Protein AF-A0A7S9L054-F1 (afdb_monomer_lite)

Structure (mmCIF, N/CA/C/O backbone):
data_AF-A0A7S9L054-F1
#
_entry.id   AF-A0A7S9L054-F1
#
loop_
_atom_site.group_PDB
_atom_site.id
_atom_site.type_symbol
_atom_site.label_atom_id
_atom_site.label_alt_id
_atom_site.label_comp_id
_atom_site.label_asym_id
_atom_site.label_entity_id
_atom_site.label_seq_id
_atom_site.pdbx_PDB_ins_code
_atom_site.Cartn_x
_atom_site.Cartn_y
_atom_site.Cartn_z
_atom_site.occupancy
_atom_site.B_iso_or_equiv
_atom_site.auth_seq_id
_atom_site.auth_comp_id
_atom_site.auth_asym_id
_atom_site.auth_atom_id
_atom_site.pdbx_PDB_model_num
ATOM 1 N N . MET A 1 1 ? -35.016 47.895 40.182 1.00 42.88 1 MET A N 1
ATOM 2 C CA . MET A 1 1 ? -33.608 47.463 40.027 1.00 42.88 1 MET A CA 1
ATOM 3 C C . MET A 1 1 ? -33.488 46.584 38.788 1.00 42.88 1 MET A C 1
ATOM 5 O O . MET A 1 1 ? -34.011 45.480 38.789 1.00 42.88 1 MET A O 1
ATOM 9 N N . ARG A 1 2 ? -32.892 47.095 37.702 1.00 46.66 2 ARG A N 1
ATOM 10 C CA . ARG A 1 2 ? -32.627 46.344 36.462 1.00 46.66 2 ARG A CA 1
ATOM 11 C C . ARG A 1 2 ? -31.124 46.080 36.390 1.00 46.66 2 ARG A C 1
ATOM 13 O O . ARG A 1 2 ? -30.361 47.020 36.207 1.00 46.66 2 ARG A O 1
ATOM 20 N N . PHE A 1 3 ? -30.712 44.827 36.566 1.00 48.41 3 PHE A N 1
ATOM 21 C CA . PHE A 1 3 ? -29.321 44.414 36.383 1.00 48.41 3 PHE A CA 1
ATOM 22 C C . PHE A 1 3 ? -29.051 44.173 34.892 1.00 48.41 3 PHE A C 1
ATOM 24 O O . PHE A 1 3 ? -29.745 43.392 34.237 1.00 48.41 3 PHE A O 1
ATOM 31 N N . SER A 1 4 ? -28.073 44.897 34.353 1.00 50.84 4 SER A N 1
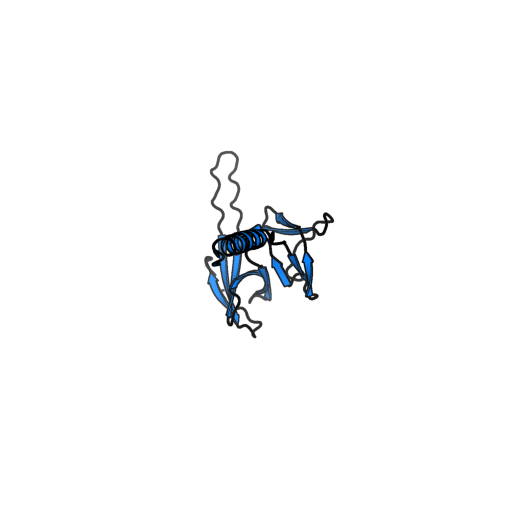ATOM 32 C CA . SER A 1 4 ? -27.616 44.842 32.966 1.00 50.84 4 SER A CA 1
ATOM 33 C C . SER A 1 4 ? -26.858 43.533 32.690 1.00 50.84 4 SER A C 1
ATOM 35 O O . SER A 1 4 ? -25.966 43.143 33.438 1.00 50.84 4 SER A O 1
ATOM 37 N N . LYS A 1 5 ? -27.214 42.842 31.595 1.00 54.59 5 LYS A N 1
ATOM 38 C CA . LYS A 1 5 ? -26.649 41.545 31.166 1.00 54.59 5 LYS A CA 1
ATOM 39 C C . LYS A 1 5 ? -25.680 41.616 29.950 1.00 54.59 5 LYS A C 1
ATOM 41 O O . LYS A 1 5 ? -25.885 40.843 29.020 1.00 54.59 5 LYS A O 1
ATOM 46 N N . PRO A 1 6 ? -24.645 42.482 29.867 1.00 52.31 6 PRO A N 1
ATOM 47 C CA . PRO A 1 6 ? -23.718 42.429 28.726 1.00 52.31 6 PRO A CA 1
ATOM 48 C C . PRO A 1 6 ? -22.477 41.539 28.944 1.00 52.31 6 PRO A C 1
ATOM 50 O O . PRO A 1 6 ? -21.779 41.236 27.984 1.00 52.31 6 PRO A O 1
ATOM 53 N N . ILE A 1 7 ? -22.187 41.083 30.169 1.00 54.41 7 ILE A N 1
ATOM 54 C CA . ILE A 1 7 ? -20.875 40.477 30.492 1.00 54.41 7 ILE A CA 1
ATOM 55 C C . ILE A 1 7 ? -20.817 38.962 30.204 1.00 54.41 7 ILE A C 1
ATOM 57 O O . ILE A 1 7 ? -19.753 38.430 29.894 1.00 54.41 7 ILE A O 1
ATOM 61 N N . LEU A 1 8 ? -21.952 38.252 30.223 1.00 49.88 8 LEU A N 1
ATOM 62 C CA . LEU A 1 8 ? -21.962 36.789 30.063 1.00 49.88 8 LEU A CA 1
ATOM 63 C C . LEU A 1 8 ? -21.722 36.304 28.618 1.00 49.88 8 LEU A C 1
ATOM 65 O O . LEU A 1 8 ? -21.293 35.168 28.431 1.00 49.88 8 LEU A O 1
ATOM 69 N N . LEU A 1 9 ? -21.967 37.138 27.597 1.00 51.94 9 LEU A N 1
ATOM 70 C CA . LEU A 1 9 ? -21.788 36.742 26.190 1.00 51.94 9 LEU A CA 1
ATOM 71 C C . LEU A 1 9 ? -20.314 36.726 25.739 1.00 51.94 9 LEU A C 1
ATOM 73 O O . LEU A 1 9 ? -19.972 35.982 24.825 1.00 51.94 9 LEU A O 1
ATOM 77 N N . GLY A 1 10 ? -19.438 37.514 26.374 1.00 54.47 10 GLY A N 1
ATOM 78 C CA . GLY A 1 10 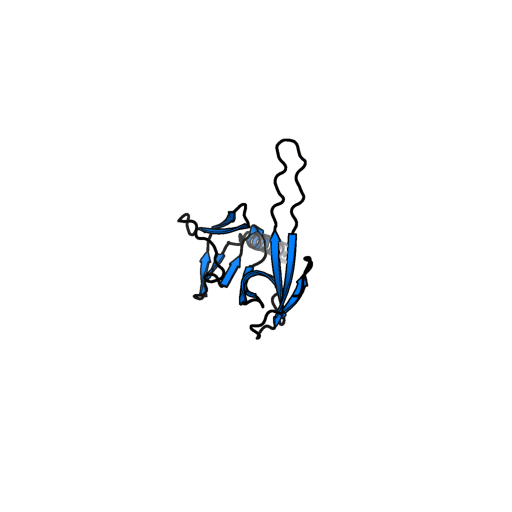? -18.021 37.603 25.991 1.00 54.47 10 GLY A CA 1
ATOM 79 C C . GLY A 1 10 ? -17.168 36.408 26.436 1.00 54.47 10 GLY A C 1
ATOM 80 O O . GLY A 1 10 ? -16.177 36.080 25.793 1.00 54.47 10 GLY A O 1
ATOM 81 N N . LEU A 1 11 ? -17.559 35.720 27.514 1.00 54.81 11 LEU A N 1
ATOM 82 C CA . LEU A 1 11 ? -16.822 34.561 28.038 1.00 54.81 11 LEU A CA 1
ATOM 83 C C . LEU A 1 11 ? -17.048 33.288 27.206 1.00 54.81 11 LEU A C 1
ATOM 85 O O . LEU A 1 11 ? -16.127 32.489 27.042 1.00 54.81 11 LEU A O 1
ATOM 89 N N . ALA A 1 12 ? -18.242 33.118 26.630 1.00 55.88 12 ALA A N 1
ATOM 90 C CA . ALA A 1 12 ? -18.568 31.955 25.804 1.00 55.88 12 ALA A CA 1
ATOM 91 C C . ALA A 1 12 ? -17.804 31.945 24.464 1.00 55.88 12 ALA A C 1
ATOM 93 O O . ALA A 1 12 ? -17.395 30.885 23.991 1.00 55.88 12 ALA A O 1
ATOM 94 N N . SER A 1 13 ? -17.557 33.118 23.870 1.00 57.34 13 SER A N 1
ATOM 95 C CA . SER A 1 13 ? -16.825 33.244 22.604 1.00 57.34 13 SER A CA 1
ATOM 96 C C . SER A 1 13 ? -15.319 33.002 22.757 1.00 57.34 13 SER A C 1
ATOM 98 O O . SER A 1 13 ? -14.715 32.375 21.888 1.00 57.34 13 SER A O 1
ATOM 100 N N . VAL A 1 14 ? -14.710 33.400 23.880 1.00 59.44 14 VAL A N 1
ATOM 101 C CA . VAL A 1 14 ? -13.288 33.122 24.164 1.00 59.44 14 VAL A CA 1
ATOM 102 C C . VAL A 1 14 ? -13.042 31.623 24.387 1.00 59.44 14 VAL A C 1
ATOM 104 O O . VAL A 1 14 ? -12.048 31.086 23.894 1.00 59.44 14 VAL A O 1
ATOM 107 N N . LEU A 1 15 ? -13.970 30.919 25.047 1.00 55.41 15 LEU A N 1
ATOM 108 C CA . LEU A 1 15 ? -13.848 29.478 25.294 1.00 55.41 15 LEU A CA 1
ATOM 109 C C . LEU A 1 15 ? -13.956 28.643 24.000 1.00 55.41 15 LEU A C 1
ATOM 111 O O . LEU A 1 15 ? -13.235 27.658 23.847 1.00 55.41 15 LEU A O 1
ATOM 115 N N . LEU A 1 16 ? -14.789 29.065 23.039 1.00 56.50 16 LEU A N 1
ATOM 116 C CA . LEU A 1 16 ? -14.945 28.395 21.738 1.00 56.50 16 LEU A CA 1
ATOM 117 C C . LEU A 1 16 ? -13.696 28.536 20.841 1.00 56.50 16 LEU A C 1
ATOM 119 O O . LEU A 1 16 ? -13.357 27.629 20.083 1.00 56.50 16 LEU A O 1
ATOM 123 N N . ILE A 1 17 ? -12.974 29.657 20.942 1.00 58.75 17 ILE A N 1
ATOM 124 C CA . ILE A 1 17 ? -11.745 29.895 20.164 1.00 58.75 17 ILE A CA 1
ATOM 125 C C . ILE A 1 17 ? -10.561 29.092 20.736 1.00 58.75 17 ILE A C 1
ATOM 127 O O . ILE A 1 17 ? -9.682 28.662 19.984 1.00 58.75 17 ILE A O 1
ATOM 131 N N . LEU A 1 18 ? -10.535 28.851 22.051 1.00 56.34 18 LEU A N 1
ATOM 132 C CA . LEU A 1 18 ? -9.483 28.071 22.717 1.00 56.34 18 LEU A CA 1
ATOM 133 C C . LEU A 1 18 ? -9.566 26.567 22.413 1.00 56.34 18 LEU A C 1
ATOM 135 O O . LEU A 1 18 ? -8.525 25.933 22.238 1.00 56.34 18 LEU A O 1
ATOM 139 N N . THR A 1 19 ? -10.767 26.000 22.261 1.00 56.62 19 THR A N 1
ATOM 140 C CA . THR A 1 19 ? -10.935 24.576 21.911 1.00 56.62 19 THR A CA 1
ATOM 141 C C . THR A 1 19 ? -10.635 24.284 20.437 1.00 56.62 19 THR A C 1
ATOM 143 O O . THR A 1 19 ? -10.074 23.233 20.123 1.00 56.62 19 THR A O 1
ATOM 146 N N . ALA A 1 20 ? -10.895 25.227 19.525 1.00 56.88 20 ALA A N 1
ATOM 147 C CA . ALA A 1 20 ? -10.605 25.054 18.097 1.00 56.88 20 ALA A CA 1
ATOM 148 C C . ALA A 1 20 ? -9.099 24.907 17.789 1.00 56.88 20 ALA A C 1
ATOM 150 O O . ALA A 1 20 ? -8.719 24.236 16.829 1.00 56.88 20 ALA A O 1
ATOM 151 N N . LYS A 1 21 ? -8.215 25.486 18.617 1.00 53.78 21 LYS A N 1
ATOM 152 C CA . LYS A 1 21 ? -6.757 25.428 18.395 1.00 53.78 21 LYS A CA 1
ATOM 153 C C . LYS A 1 21 ? -6.110 24.102 18.805 1.00 53.78 21 LYS A C 1
ATOM 155 O O . LYS A 1 21 ? -5.040 23.779 18.296 1.00 53.78 21 LYS A O 1
ATOM 160 N N . GLN A 1 22 ? -6.745 23.312 19.672 1.00 53.81 22 GLN A N 1
ATOM 161 C CA . GLN A 1 22 ? -6.201 22.015 20.104 1.00 53.81 22 GLN A CA 1
ATOM 162 C C . GLN A 1 22 ? -6.401 20.893 19.071 1.00 53.81 22 GLN A C 1
ATOM 164 O O . GLN A 1 22 ? -5.700 19.886 19.124 1.00 53.81 22 GLN A O 1
ATOM 169 N N . LEU A 1 23 ? -7.279 21.081 18.080 1.00 52.22 23 LEU A N 1
ATOM 170 C CA . LEU A 1 23 ? -7.535 20.096 17.020 1.00 52.22 23 LEU A CA 1
ATOM 171 C C . LEU A 1 23 ? -6.438 20.042 15.940 1.00 52.22 23 LEU A C 1
ATOM 173 O O . LEU A 1 23 ? -6.356 19.067 15.198 1.00 52.22 23 LEU A O 1
ATOM 177 N N . HIS A 1 24 ? -5.557 21.045 15.853 1.00 50.78 24 HIS A N 1
ATOM 178 C CA . HIS A 1 24 ? -4.630 21.186 14.721 1.00 50.78 24 HIS A CA 1
ATOM 179 C C . HIS A 1 24 ? -3.249 20.528 14.872 1.00 50.78 24 HIS A C 1
ATOM 181 O O . HIS A 1 24 ? -2.441 20.618 13.950 1.00 50.78 24 HIS A O 1
ATOM 187 N N . ALA A 1 25 ? -2.955 19.831 15.973 1.00 52.31 25 ALA A N 1
ATOM 188 C CA . ALA A 1 25 ? -1.596 19.340 16.239 1.00 52.31 25 ALA A CA 1
ATOM 189 C C . ALA A 1 25 ? -1.462 17.818 16.416 1.00 52.31 25 ALA A C 1
ATOM 191 O O . ALA A 1 25 ? -0.426 17.350 16.897 1.00 52.3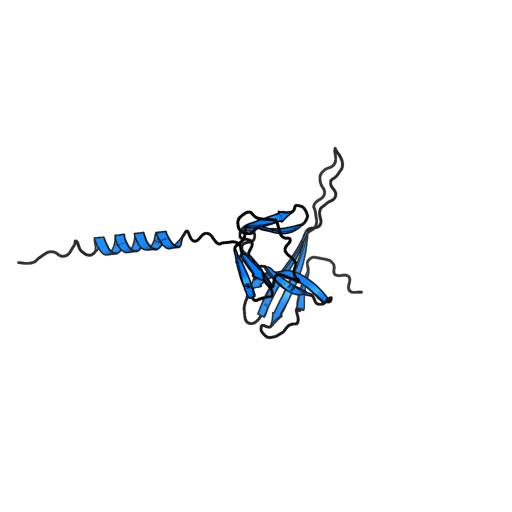1 25 ALA A O 1
ATOM 192 N N . GLN A 1 26 ? -2.449 17.012 16.003 1.00 59.94 26 GLN A N 1
ATOM 193 C CA . GLN A 1 26 ? -2.270 15.559 15.988 1.00 59.94 26 GLN A CA 1
ATOM 194 C C . GLN A 1 26 ? -1.345 15.173 14.824 1.00 59.94 26 GLN A C 1
ATOM 196 O O . GLN A 1 26 ? -1.770 14.903 13.703 1.00 59.94 26 GLN A O 1
ATOM 201 N N . LYS A 1 27 ? -0.034 15.205 15.087 1.00 71.25 27 LYS A N 1
ATOM 202 C CA . LYS A 1 27 ? 1.020 14.793 14.155 1.00 71.25 27 LYS A CA 1
ATOM 203 C C . LYS A 1 27 ? 0.714 13.373 13.678 1.00 71.25 27 LYS A C 1
ATOM 205 O O . LYS A 1 27 ? 0.872 12.432 14.455 1.00 71.25 27 LYS A O 1
ATOM 210 N N . GLN A 1 28 ? 0.276 13.229 12.424 1.00 76.31 28 GLN A N 1
ATOM 211 C CA . GLN A 1 28 ? 0.018 11.920 11.822 1.00 76.31 28 GLN A CA 1
ATOM 212 C C . GLN A 1 28 ? 1.255 11.036 12.021 1.00 76.31 28 GLN A C 1
ATOM 214 O O . GLN A 1 28 ? 2.372 11.413 11.644 1.00 76.31 28 GLN A O 1
ATOM 219 N N . ARG A 1 29 ? 1.063 9.907 12.706 1.00 88.75 29 ARG A N 1
ATOM 220 C CA . ARG A 1 29 ? 2.129 8.950 13.003 1.00 88.75 29 ARG A CA 1
ATOM 221 C C . ARG A 1 29 ? 2.256 7.976 11.841 1.00 88.75 29 ARG A C 1
ATOM 223 O O . ARG A 1 29 ? 1.258 7.582 11.249 1.00 88.75 29 ARG A O 1
ATOM 230 N N . GLU A 1 30 ? 3.490 7.620 11.527 1.00 95.31 30 GLU A N 1
ATOM 231 C CA . GLU A 1 30 ? 3.792 6.552 10.580 1.00 95.31 30 GLU A CA 1
ATOM 232 C C . GLU A 1 30 ? 3.506 5.205 11.258 1.00 95.31 30 GLU A C 1
ATOM 234 O O . GLU A 1 30 ? 3.749 5.036 12.461 1.00 95.31 30 GLU A O 1
ATOM 239 N N . TYR A 1 31 ? 2.934 4.267 10.507 1.00 96.56 31 TYR A N 1
ATOM 240 C CA . TYR A 1 31 ? 2.561 2.956 11.031 1.00 96.56 31 TYR A CA 1
ATOM 241 C C . TYR A 1 31 ? 2.629 1.873 9.958 1.00 96.56 31 TYR A C 1
ATOM 243 O O . TYR A 1 31 ? 2.462 2.154 8.773 1.00 96.56 31 TYR A O 1
ATOM 251 N N . ALA A 1 32 ? 2.808 0.632 10.394 1.00 97.12 32 ALA A N 1
ATOM 252 C CA . ALA A 1 32 ? 2.620 -0.566 9.590 1.00 97.12 32 ALA A CA 1
ATOM 253 C C . ALA A 1 32 ? 1.620 -1.491 10.296 1.00 97.12 32 ALA A C 1
ATOM 255 O O . ALA A 1 32 ? 1.704 -1.688 11.506 1.00 97.12 32 ALA A O 1
ATOM 256 N N . ILE A 1 33 ? 0.675 -2.040 9.545 1.00 97.75 33 ILE A N 1
ATOM 257 C CA . ILE A 1 33 ? -0.260 -3.077 9.974 1.00 97.75 33 ILE A CA 1
ATOM 258 C C . ILE A 1 33 ? 0.271 -4.396 9.426 1.00 97.75 33 ILE A C 1
ATOM 260 O O . ILE A 1 33 ? 0.340 -4.588 8.209 1.00 97.75 33 ILE A O 1
ATOM 264 N N . LEU A 1 34 ? 0.673 -5.296 10.315 1.00 96.69 34 LEU A N 1
ATOM 265 C CA . LEU A 1 34 ? 1.193 -6.611 9.953 1.00 96.69 34 LEU A CA 1
ATOM 266 C C . LEU A 1 34 ? 0.071 -7.522 9.444 1.00 96.69 34 LEU A C 1
ATOM 268 O O . LEU A 1 34 ? -1.110 -7.301 9.719 1.00 96.69 34 LEU A O 1
ATOM 272 N N . ASN A 1 35 ? 0.436 -8.595 8.742 1.00 95.19 35 ASN A N 1
ATOM 273 C CA . ASN A 1 35 ? -0.532 -9.618 8.332 1.00 95.19 35 ASN A CA 1
ATOM 274 C C . ASN A 1 35 ? -1.184 -10.344 9.524 1.00 95.19 35 ASN A C 1
ATOM 276 O O . ASN A 1 35 ? -2.293 -10.852 9.377 1.00 95.19 35 ASN A O 1
ATOM 280 N N . SER A 1 36 ? -0.560 -10.320 10.710 1.00 95.06 36 SER A N 1
ATOM 281 C CA . SER A 1 36 ? -1.168 -10.774 11.973 1.00 95.06 36 SER A CA 1
ATOM 282 C C . SER A 1 36 ? -2.327 -9.889 12.453 1.00 95.06 36 SER A C 1
ATOM 284 O O . SER A 1 36 ? -3.116 -10.321 13.286 1.00 95.06 36 SER A O 1
ATOM 286 N N . GLY A 1 37 ? -2.448 -8.662 11.933 1.00 94.75 37 GLY A N 1
ATOM 287 C CA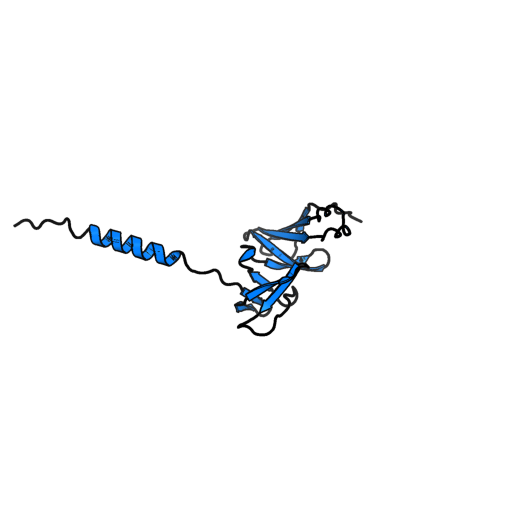 . GLY A 1 37 ? -3.395 -7.643 12.396 1.00 94.75 37 GLY A CA 1
ATOM 288 C C . GLY A 1 37 ? -2.794 -6.634 13.379 1.00 94.75 37 GLY A C 1
ATOM 289 O O . GLY A 1 37 ? -3.430 -5.619 13.665 1.00 94.75 37 GLY A O 1
ATOM 290 N N . ASP A 1 38 ? -1.565 -6.859 13.848 1.00 95.75 38 ASP A N 1
ATOM 291 C CA . ASP A 1 38 ? -0.897 -5.950 14.779 1.00 95.75 38 ASP A CA 1
ATOM 292 C C . ASP A 1 38 ? -0.539 -4.622 14.115 1.00 95.75 38 ASP A C 1
ATOM 294 O O . ASP A 1 38 ? -0.059 -4.577 12.979 1.00 95.75 38 ASP A O 1
ATOM 298 N N . THR A 1 39 ? -0.727 -3.525 14.850 1.00 96.25 39 THR A N 1
ATOM 299 C CA . THR A 1 39 ? -0.316 -2.189 14.408 1.00 96.25 39 THR A CA 1
ATOM 300 C C . THR A 1 39 ? 0.986 -1.788 15.085 1.00 96.25 39 THR A C 1
ATOM 302 O O . THR A 1 39 ? 1.065 -1.689 16.308 1.00 96.25 39 THR A O 1
ATOM 305 N N . VAL A 1 40 ? 1.999 -1.490 14.279 1.00 95.38 40 VAL A N 1
ATOM 306 C CA . VAL A 1 40 ? 3.323 -1.062 14.723 1.00 95.38 40 VAL A CA 1
ATOM 307 C C . VAL A 1 40 ? 3.533 0.401 14.347 1.00 95.38 40 VAL A C 1
ATOM 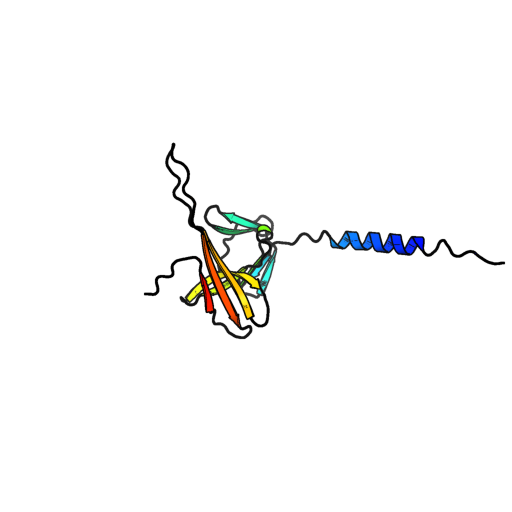309 O O . VAL A 1 40 ? 3.666 0.744 13.171 1.00 95.38 40 VAL A O 1
ATOM 312 N N . PHE A 1 41 ? 3.606 1.278 15.347 1.00 95.88 41 PHE A N 1
ATOM 313 C CA . PHE A 1 41 ? 4.036 2.660 15.138 1.00 95.88 41 PHE A CA 1
ATOM 314 C C . PHE A 1 41 ? 5.550 2.701 14.940 1.00 95.88 41 PHE A C 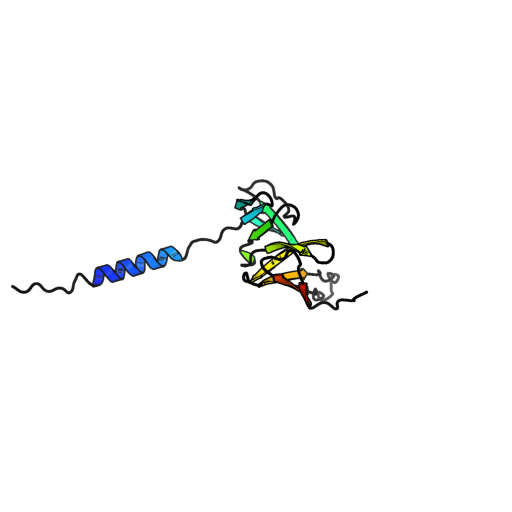1
ATOM 316 O O . PHE A 1 41 ? 6.310 2.163 15.745 1.00 95.88 41 PHE A O 1
ATOM 323 N N . CYS A 1 42 ? 5.996 3.332 13.860 1.00 94.94 42 CYS A N 1
ATOM 324 C CA . CYS A 1 42 ? 7.390 3.265 13.437 1.00 94.94 42 CYS A CA 1
ATOM 325 C C . CYS A 1 42 ? 7.846 4.569 12.778 1.00 94.94 42 CYS A C 1
ATOM 327 O O . CYS A 1 42 ? 7.061 5.491 12.572 1.00 94.94 42 CYS A O 1
ATOM 329 N N . LYS A 1 43 ? 9.142 4.652 12.476 1.00 95.19 43 LYS A N 1
ATOM 330 C CA . LYS A 1 43 ? 9.720 5.668 11.594 1.00 95.19 43 LYS A CA 1
ATOM 331 C C . LYS A 1 43 ? 10.094 5.004 10.277 1.00 95.19 43 LYS A C 1
ATOM 333 O O . LYS A 1 43 ? 10.885 4.066 10.280 1.00 95.19 43 LYS A O 1
ATOM 338 N N . MET A 1 44 ? 9.567 5.505 9.171 1.00 95.00 44 MET A N 1
ATOM 339 C CA . MET A 1 44 ? 9.822 4.988 7.833 1.00 95.00 44 MET A CA 1
ATOM 340 C C . MET A 1 44 ? 10.925 5.761 7.120 1.00 95.00 44 MET A C 1
ATOM 342 O O . MET A 1 44 ? 11.051 6.984 7.227 1.00 95.00 44 MET A O 1
ATOM 346 N N . THR A 1 45 ? 11.710 5.026 6.340 1.00 93.06 45 THR A N 1
ATOM 347 C CA . THR A 1 45 ? 12.780 5.560 5.500 1.00 93.06 45 THR A CA 1
ATOM 348 C C . THR A 1 45 ? 12.677 4.940 4.113 1.00 93.06 45 THR A C 1
ATOM 350 O O . THR A 1 45 ? 12.536 3.725 3.983 1.00 93.06 45 THR A O 1
ATOM 353 N N . ARG A 1 46 ? 12.763 5.772 3.072 1.00 88.50 46 ARG A N 1
ATOM 354 C CA . ARG A 1 46 ? 12.847 5.330 1.676 1.00 88.50 46 ARG A CA 1
ATOM 355 C C . ARG A 1 46 ? 14.302 5.416 1.224 1.00 88.50 46 ARG A C 1
ATOM 357 O O . ARG A 1 46 ? 14.925 6.466 1.365 1.00 88.50 46 ARG A O 1
ATOM 364 N N . SER A 1 47 ? 14.835 4.308 0.727 1.00 83.94 47 SER A N 1
ATOM 365 C CA . SER A 1 47 ? 16.159 4.253 0.106 1.00 83.94 47 SER A CA 1
ATOM 366 C C . SER A 1 47 ? 16.158 4.946 -1.259 1.00 83.94 47 SER A C 1
ATOM 368 O O . SER A 1 47 ? 15.104 5.154 -1.861 1.00 83.94 47 SER A O 1
ATOM 370 N N . ILE A 1 48 ? 17.349 5.252 -1.775 1.00 74.12 48 ILE A N 1
ATOM 371 C CA . ILE A 1 48 ? 17.532 5.851 -3.109 1.00 74.12 48 ILE A CA 1
ATOM 372 C C . ILE A 1 48 ? 16.966 4.933 -4.211 1.00 74.12 48 ILE A C 1
ATOM 374 O O . ILE A 1 48 ? 16.457 5.416 -5.213 1.00 74.12 48 ILE A O 1
ATOM 378 N N . PHE A 1 49 ? 16.964 3.616 -3.986 1.00 72.94 49 PHE A N 1
ATOM 379 C CA . PHE A 1 49 ? 16.414 2.610 -4.903 1.00 72.94 49 PHE A CA 1
ATOM 380 C C . PHE A 1 49 ? 14.926 2.301 -4.662 1.00 72.94 49 PHE A C 1
ATOM 382 O O . PHE A 1 49 ? 14.444 1.237 -5.036 1.00 72.94 49 PHE A O 1
ATOM 389 N N . GLY A 1 50 ? 14.193 3.174 -3.967 1.00 75.62 50 GLY A N 1
ATOM 390 C CA . GLY A 1 50 ? 12.747 3.035 -3.767 1.00 75.62 50 GLY A CA 1
ATOM 391 C C . GLY A 1 50 ? 12.318 2.036 -2.686 1.00 75.62 50 GLY A C 1
ATOM 392 O O . GLY A 1 50 ? 11.176 2.095 -2.242 1.00 75.62 50 GLY A O 1
ATOM 393 N N . ASN A 1 51 ? 13.217 1.183 -2.178 1.00 85.00 51 ASN A N 1
ATOM 394 C CA . ASN A 1 51 ? 12.890 0.280 -1.069 1.00 85.00 51 ASN A CA 1
ATOM 395 C C . ASN A 1 51 ? 12.532 1.070 0.190 1.00 85.00 51 ASN A C 1
ATOM 397 O O . ASN A 1 51 ? 13.261 1.994 0.564 1.00 85.00 51 ASN A O 1
ATOM 401 N N . ILE A 1 52 ? 11.455 0.675 0.864 1.00 91.12 52 ILE A N 1
ATOM 402 C CA . ILE A 1 52 ? 11.015 1.288 2.116 1.00 91.12 52 ILE A CA 1
ATOM 403 C C . ILE A 1 52 ? 11.367 0.361 3.277 1.00 91.12 52 ILE A C 1
ATOM 405 O O . ILE A 1 52 ? 11.228 -0.860 3.199 1.00 91.12 52 ILE A O 1
ATOM 409 N N . SER A 1 53 ? 11.842 0.961 4.359 1.00 94.38 53 SER A N 1
ATOM 410 C CA . SER A 1 53 ? 12.189 0.286 5.609 1.00 94.38 53 SER A CA 1
ATOM 411 C C . SER A 1 53 ? 11.552 1.038 6.769 1.00 94.38 53 SER A C 1
ATOM 413 O O . SER A 1 53 ? 11.269 2.233 6.645 1.00 94.38 53 SER A O 1
ATOM 415 N N . TYR A 1 54 ? 11.351 0.370 7.897 1.00 94.31 54 TYR A N 1
ATOM 416 C CA . TYR A 1 54 ? 10.853 0.984 9.116 1.00 94.31 54 TYR A CA 1
ATOM 417 C C . TYR A 1 54 ? 11.707 0.613 10.326 1.00 94.31 54 TYR A C 1
ATOM 419 O O . TYR A 1 54 ? 12.287 -0.466 10.395 1.00 94.31 54 TYR A O 1
ATOM 427 N N . THR A 1 55 ? 11.749 1.517 11.298 1.00 95.38 55 THR A N 1
ATOM 428 C CA . THR A 1 55 ? 12.419 1.321 12.584 1.00 95.38 55 THR A CA 1
ATOM 429 C C . THR A 1 55 ? 11.425 1.540 13.715 1.00 95.38 55 THR A C 1
ATOM 431 O O . THR A 1 55 ? 10.662 2.512 13.702 1.00 95.38 55 THR A O 1
ATOM 434 N N . VAL A 1 56 ? 11.457 0.667 14.719 1.00 94.00 56 VAL A N 1
ATOM 435 C CA . VAL A 1 56 ? 10.642 0.773 15.936 1.00 94.00 56 VAL A CA 1
ATOM 436 C C . VAL A 1 56 ? 11.531 1.259 17.076 1.00 94.00 56 VAL A C 1
ATOM 438 O O . VAL A 1 56 ? 12.582 0.678 17.315 1.00 94.00 56 VAL A O 1
ATOM 441 N N . ASN A 1 57 ? 11.140 2.340 17.758 1.00 90.50 57 ASN A N 1
ATOM 442 C CA . ASN A 1 57 ? 11.830 2.880 18.943 1.00 90.50 57 ASN A CA 1
ATOM 443 C C . ASN A 1 57 ? 13.357 3.075 18.799 1.00 90.50 57 ASN A C 1
ATOM 445 O O . ASN A 1 57 ? 14.090 2.964 19.774 1.00 90.50 57 ASN A O 1
ATOM 449 N N . GLY A 1 58 ? 13.843 3.375 17.588 1.00 87.31 58 GLY A N 1
ATOM 450 C CA . GLY A 1 58 ? 15.277 3.560 17.325 1.00 87.31 58 GLY A CA 1
ATOM 451 C C . GLY A 1 58 ? 16.098 2.268 17.236 1.00 87.31 58 GLY A C 1
ATOM 452 O O . GLY A 1 58 ? 17.320 2.353 17.232 1.00 87.31 58 GLY A O 1
ATOM 453 N N . GLY A 1 59 ? 15.448 1.103 17.166 1.00 92.75 59 GLY A N 1
ATOM 454 C CA . GLY A 1 59 ? 16.102 -0.186 16.947 1.00 92.75 59 GLY A CA 1
ATOM 455 C C . GLY A 1 59 ? 16.581 -0.402 15.507 1.00 92.75 59 GLY A C 1
ATOM 456 O O . GLY A 1 59 ? 16.862 0.538 14.762 1.00 92.75 59 GLY A O 1
ATOM 457 N N . GLU A 1 60 ? 16.655 -1.666 15.098 1.00 93.31 60 GLU A N 1
ATOM 458 C CA . GLU A 1 60 ? 17.104 -2.029 13.755 1.00 93.31 60 GLU A CA 1
ATOM 459 C C . GLU A 1 60 ? 16.122 -1.584 12.658 1.00 93.31 60 GLU A C 1
ATOM 461 O O . GLU A 1 60 ? 14.913 -1.436 12.868 1.00 93.31 60 GLU A O 1
ATOM 466 N N . SER A 1 61 ? 16.666 -1.342 11.464 1.00 94.06 61 SER A N 1
ATOM 467 C CA . SER A 1 61 ? 15.885 -1.012 10.273 1.00 94.06 61 SER A CA 1
ATOM 468 C C . SER A 1 61 ? 15.407 -2.294 9.599 1.00 94.06 61 SER A C 1
ATOM 470 O O . SER A 1 61 ? 16.213 -3.077 9.100 1.00 94.06 61 SER A O 1
ATOM 472 N N . ILE A 1 62 ? 14.093 -2.487 9.547 1.00 94.19 62 ILE A N 1
ATOM 473 C CA . ILE A 1 62 ? 13.448 -3.660 8.959 1.00 94.19 62 ILE A CA 1
ATOM 474 C C . ILE A 1 62 ? 12.871 -3.266 7.600 1.00 94.19 62 ILE A C 1
ATOM 476 O O . ILE A 1 62 ? 12.125 -2.292 7.485 1.00 94.19 62 ILE A O 1
ATOM 480 N N . ARG A 1 63 ? 13.199 -4.014 6.544 1.00 94.50 63 ARG A N 1
ATOM 481 C CA . ARG A 1 63 ? 12.629 -3.780 5.208 1.00 94.50 63 ARG A CA 1
ATOM 482 C C . ARG A 1 63 ? 11.131 -4.101 5.207 1.00 94.50 63 ARG A C 1
ATOM 484 O O . ARG A 1 63 ? 10.734 -5.175 5.652 1.00 94.50 63 ARG A O 1
ATOM 491 N N . LEU A 1 64 ? 10.308 -3.204 4.657 1.00 93.94 64 LEU A N 1
ATOM 492 C CA . LEU A 1 64 ? 8.900 -3.504 4.392 1.00 93.94 64 LEU A CA 1
ATOM 493 C C . LEU A 1 64 ? 8.812 -4.530 3.267 1.00 93.94 64 LEU A C 1
ATOM 495 O O . LEU A 1 64 ? 9.374 -4.330 2.189 1.00 93.94 64 LEU A O 1
ATOM 499 N N . ARG A 1 65 ? 8.082 -5.613 3.520 1.00 94.69 65 ARG A N 1
ATOM 500 C CA . ARG A 1 65 ? 7.822 -6.654 2.532 1.00 94.69 65 ARG A CA 1
ATOM 501 C C . ARG A 1 65 ? 6.310 -6.888 2.405 1.00 94.69 65 ARG A C 1
ATOM 503 O O . ARG A 1 65 ? 5.646 -6.980 3.444 1.00 94.69 65 ARG A O 1
ATOM 510 N N . PRO A 1 66 ? 5.764 -6.982 1.179 1.00 94.56 66 PRO A N 1
ATOM 511 C CA . PRO A 1 66 ? 4.333 -7.209 0.952 1.00 94.56 66 PRO A CA 1
ATOM 512 C C . PRO A 1 66 ? 3.783 -8.504 1.575 1.00 94.56 66 PRO A C 1
ATOM 514 O O . PRO A 1 66 ? 2.599 -8.589 1.889 1.00 94.56 66 PRO A O 1
ATOM 517 N N . ASP A 1 67 ? 4.630 -9.511 1.786 1.00 96.06 67 ASP A N 1
ATOM 518 C CA . ASP A 1 67 ? 4.286 -10.797 2.410 1.00 96.06 67 ASP A CA 1
ATOM 519 C C . ASP A 1 67 ? 4.140 -10.728 3.943 1.00 96.06 67 ASP A C 1
ATOM 521 O O . ASP A 1 67 ? 3.545 -11.620 4.547 1.00 96.06 67 ASP A O 1
ATOM 525 N N . ALA A 1 68 ? 4.655 -9.675 4.582 1.00 96.31 68 ALA A N 1
ATOM 526 C CA . ALA A 1 68 ? 4.637 -9.500 6.035 1.00 96.31 68 ALA A CA 1
ATOM 527 C C . ALA A 1 68 ? 3.712 -8.363 6.498 1.00 96.31 68 ALA A C 1
ATOM 529 O O . ALA A 1 68 ? 3.211 -8.386 7.625 1.00 96.31 68 ALA A O 1
ATOM 530 N N . VAL A 1 69 ? 3.489 -7.364 5.641 1.00 97.19 69 VAL A N 1
ATOM 531 C CA . VAL A 1 69 ? 2.753 -6.142 5.980 1.00 97.19 69 VAL A CA 1
ATOM 532 C C . VAL A 1 69 ? 1.532 -6.001 5.089 1.00 97.19 69 VAL A C 1
ATOM 534 O O . VAL A 1 69 ? 1.640 -5.968 3.867 1.00 97.19 69 VAL A O 1
ATOM 537 N N . LYS A 1 70 ? 0.371 -5.859 5.722 1.00 97.38 70 LYS A N 1
ATOM 538 C CA . LYS A 1 70 ? -0.927 -5.698 5.068 1.00 97.38 70 LYS A CA 1
ATOM 539 C C . LYS A 1 70 ? -1.133 -4.280 4.554 1.00 97.38 70 LYS A C 1
ATOM 541 O O . LYS A 1 70 ? -1.627 -4.082 3.448 1.00 97.38 70 LYS A O 1
ATOM 546 N N . GLU A 1 71 ? -0.800 -3.296 5.377 1.00 97.75 71 GLU A N 1
ATOM 547 C CA . GLU A 1 71 ? -0.982 -1.877 5.081 1.00 97.75 71 GLU A CA 1
ATOM 548 C C . GLU A 1 71 ? 0.106 -1.076 5.791 1.00 97.75 71 GLU A C 1
ATOM 550 O O . GLU A 1 71 ? 0.520 -1.428 6.891 1.00 97.75 71 GLU A O 1
ATOM 555 N N . TYR A 1 72 ? 0.578 0.006 5.194 1.00 97.31 72 TYR A N 1
ATOM 556 C CA . TYR A 1 72 ? 1.451 0.950 5.870 1.00 97.31 72 TYR A CA 1
ATOM 557 C C . TYR A 1 72 ? 1.089 2.378 5.486 1.00 97.31 72 TYR A C 1
ATOM 559 O O . TYR A 1 72 ? 0.573 2.645 4.403 1.00 97.31 72 TYR A O 1
ATOM 567 N N . PHE A 1 73 ? 1.386 3.319 6.373 1.00 96.56 73 PHE A N 1
ATOM 568 C CA . PHE A 1 73 ? 1.207 4.737 6.112 1.00 96.56 73 PHE A CA 1
ATOM 569 C C . PHE A 1 73 ? 2.521 5.473 6.305 1.00 96.56 73 PHE A C 1
ATOM 571 O O . PHE A 1 73 ? 3.021 5.609 7.428 1.00 96.56 73 PHE A O 1
ATOM 578 N N . PHE A 1 74 ? 3.053 5.987 5.197 1.00 94.25 74 PHE A N 1
ATOM 579 C CA . PHE A 1 74 ? 4.198 6.876 5.222 1.00 94.25 74 PHE A CA 1
ATOM 580 C C . PHE A 1 74 ? 3.719 8.323 5.143 1.00 94.25 74 PHE A C 1
ATOM 582 O O . PHE A 1 74 ? 3.223 8.783 4.116 1.00 94.25 74 PHE A O 1
ATOM 589 N N . ARG A 1 75 ? 3.907 9.082 6.227 1.00 91.44 75 ARG A N 1
ATOM 590 C CA . ARG A 1 75 ? 3.436 10.471 6.341 1.00 91.44 75 ARG A CA 1
ATOM 591 C C . ARG A 1 75 ? 3.856 11.360 5.164 1.00 91.44 75 ARG A C 1
ATOM 593 O O . ARG A 1 75 ? 3.124 12.284 4.824 1.00 91.44 75 ARG A O 1
ATOM 600 N N . LYS A 1 76 ? 5.023 11.112 4.556 1.00 89.00 76 LYS A N 1
ATOM 601 C CA . LYS A 1 76 ? 5.505 11.892 3.404 1.00 89.00 76 LYS A CA 1
ATOM 602 C C . LYS A 1 76 ? 4.608 11.750 2.170 1.00 89.00 76 LYS A C 1
ATOM 604 O O . LYS A 1 76 ? 4.426 12.736 1.467 1.00 89.00 76 LYS A O 1
ATOM 609 N N . ASP A 1 77 ? 4.031 10.572 1.952 1.00 88.44 77 ASP A N 1
ATOM 610 C CA . ASP A 1 77 ? 3.198 10.275 0.781 1.00 88.44 77 ASP A CA 1
ATOM 611 C C . ASP A 1 77 ? 1.720 10.642 0.993 1.00 88.44 77 ASP A C 1
ATOM 613 O O . ASP A 1 77 ? 0.947 10.698 0.039 1.00 88.44 77 ASP A O 1
ATOM 617 N N . LYS A 1 78 ? 1.315 10.895 2.249 1.00 90.44 78 LYS A N 1
ATOM 618 C CA . LYS A 1 78 ? -0.056 11.262 2.664 1.00 90.44 78 LYS A CA 1
ATOM 619 C C . LYS A 1 78 ? -1.152 10.257 2.276 1.00 90.44 78 LYS A C 1
ATOM 621 O O . LYS A 1 78 ? -2.325 10.530 2.508 1.00 90.44 78 LYS A O 1
ATOM 626 N N . THR A 1 79 ? -0.772 9.093 1.760 1.00 93.75 79 THR A N 1
ATOM 627 C CA . THR A 1 79 ? -1.669 8.045 1.270 1.00 93.75 79 THR A CA 1
ATOM 628 C C . THR A 1 79 ? -1.235 6.716 1.887 1.00 93.75 79 THR A C 1
ATOM 630 O O . THR A 1 79 ? -0.030 6.454 1.955 1.00 93.75 79 THR A O 1
ATOM 633 N N . PRO A 1 80 ? -2.164 5.886 2.389 1.00 96.62 80 PRO A N 1
ATOM 634 C CA . PRO A 1 80 ? -1.825 4.546 2.840 1.00 96.62 80 PRO A CA 1
ATOM 635 C C . PRO A 1 80 ? -1.497 3.649 1.644 1.00 96.62 80 PRO A C 1
ATOM 637 O O . PRO A 1 80 ? -2.075 3.779 0.567 1.00 96.62 80 PRO A O 1
ATOM 640 N N . PHE A 1 81 ? -0.591 2.708 1.854 1.00 97.31 81 PHE A N 1
ATOM 641 C CA . PHE A 1 81 ? -0.221 1.692 0.884 1.00 97.31 81 PHE A CA 1
ATOM 642 C C . PHE A 1 81 ? -0.644 0.332 1.405 1.00 97.31 81 PHE A C 1
ATOM 644 O O . PHE A 1 81 ? -0.389 0.009 2.561 1.00 97.31 81 PHE A O 1
ATOM 651 N N . VAL A 1 82 ? -1.263 -0.477 0.558 1.00 97.56 82 VAL A N 1
ATOM 652 C CA . VAL A 1 82 ? -1.749 -1.810 0.916 1.00 97.56 82 VAL A CA 1
ATOM 653 C C . VAL A 1 82 ? -1.018 -2.877 0.122 1.00 97.56 82 VAL A C 1
ATOM 655 O O . VAL A 1 82 ? -0.748 -2.694 -1.061 1.00 97.56 82 VAL A O 1
ATOM 658 N N . SER A 1 83 ? -0.717 -4.001 0.762 1.00 97.25 83 SER A N 1
ATOM 659 C CA . SER A 1 83 ? -0.223 -5.184 0.066 1.00 97.25 83 SER A CA 1
ATOM 660 C C . SER A 1 83 ? -1.375 -5.865 -0.661 1.00 97.25 83 SER A C 1
ATOM 662 O O . SER A 1 83 ? -2.427 -6.149 -0.073 1.00 97.25 83 SER A O 1
ATOM 664 N N . LYS A 1 84 ? -1.199 -6.096 -1.961 1.00 97.06 84 LYS A N 1
ATOM 665 C CA . LYS A 1 84 ? -2.178 -6.769 -2.810 1.00 97.06 84 LYS A CA 1
ATOM 666 C C . LYS A 1 84 ? -1.498 -7.706 -3.791 1.00 97.06 84 LYS A C 1
ATOM 668 O O . LYS A 1 84 ? -0.406 -7.431 -4.278 1.00 97.06 84 LYS A O 1
ATOM 673 N N . LYS A 1 85 ? -2.198 -8.797 -4.107 1.00 96.81 85 LYS A N 1
ATOM 674 C CA . LYS A 1 85 ? -1.790 -9.738 -5.146 1.00 96.81 85 LYS A CA 1
ATOM 675 C C . LYS A 1 85 ? -2.210 -9.200 -6.510 1.00 96.81 85 LYS A C 1
ATOM 677 O O . LYS A 1 85 ? -3.401 -9.037 -6.771 1.00 96.81 85 LYS A O 1
ATOM 682 N N . LEU A 1 86 ? -1.234 -8.905 -7.354 1.00 95.88 86 LEU A N 1
ATOM 683 C CA . LEU A 1 86 ? -1.433 -8.481 -8.729 1.00 95.88 86 LEU A CA 1
ATOM 684 C C . LEU A 1 86 ? -1.984 -9.632 -9.591 1.00 95.88 86 LEU A C 1
ATOM 686 O O . LEU A 1 86 ? -1.858 -10.803 -9.219 1.00 95.88 86 LEU A O 1
ATOM 690 N N . PRO A 1 87 ? -2.569 -9.337 -10.769 1.00 94.19 87 PRO A N 1
ATOM 691 C CA . PRO A 1 87 ? -3.087 -10.367 -11.675 1.00 94.19 87 PRO A CA 1
ATOM 692 C C . PRO A 1 87 ? -2.045 -11.393 -12.143 1.00 94.19 87 PRO A C 1
ATOM 694 O O . PRO A 1 87 ? -2.407 -12.519 -12.465 1.00 94.19 87 PRO A O 1
ATOM 697 N N . ASN A 1 88 ? -0.762 -11.023 -12.165 1.00 92.81 88 ASN A N 1
ATOM 698 C CA . ASN A 1 88 ? 0.346 -11.925 -12.492 1.00 92.81 88 ASN A CA 1
ATOM 699 C C . ASN A 1 88 ? 0.744 -12.855 -11.326 1.00 92.81 88 ASN A C 1
ATOM 701 O O . ASN A 1 88 ? 1.553 -13.756 -11.513 1.00 92.81 88 ASN A O 1
ATOM 705 N N . GLY A 1 89 ? 0.169 -12.654 -10.137 1.00 94.06 89 GLY A N 1
ATOM 706 C CA . GLY A 1 89 ? 0.420 -13.449 -8.942 1.00 94.06 89 GLY A CA 1
ATOM 707 C C . GLY A 1 89 ? 1.385 -12.827 -7.933 1.00 94.06 89 GLY A C 1
ATOM 708 O O . GLY A 1 89 ? 1.439 -13.321 -6.805 1.00 94.06 89 GLY A O 1
ATOM 709 N N . ASP A 1 90 ? 2.077 -11.746 -8.289 1.00 94.88 90 ASP A N 1
ATOM 710 C CA . ASP A 1 90 ? 3.045 -11.090 -7.409 1.00 94.88 90 ASP A CA 1
ATOM 711 C C . ASP A 1 90 ? 2.353 -10.279 -6.310 1.00 94.88 90 ASP A C 1
ATOM 713 O O . ASP A 1 90 ? 1.266 -9.734 -6.508 1.00 94.88 90 ASP A O 1
ATOM 717 N N . LEU A 1 91 ? 2.978 -10.186 -5.135 1.00 95.62 91 LEU A N 1
ATOM 718 C CA . LEU A 1 91 ? 2.524 -9.308 -4.058 1.00 95.62 91 LEU A CA 1
ATOM 719 C C . LEU A 1 91 ? 3.270 -7.981 -4.128 1.00 95.62 91 LEU A C 1
ATOM 721 O O . LEU A 1 91 ? 4.495 -7.957 -4.043 1.00 95.62 91 LEU A O 1
ATOM 725 N N . GLU A 1 92 ? 2.523 -6.886 -4.206 1.00 96.06 92 GLU A N 1
ATOM 726 C CA . GLU A 1 92 ? 3.074 -5.535 -4.296 1.00 96.06 92 GLU A CA 1
ATOM 727 C C . GLU A 1 92 ? 2.341 -4.569 -3.368 1.00 96.06 92 GLU A C 1
ATOM 729 O O . GLU A 1 92 ? 1.170 -4.764 -3.022 1.00 96.06 92 GLU A O 1
ATOM 734 N N . PHE A 1 93 ? 3.034 -3.500 -2.974 1.00 96.31 93 PHE A N 1
ATOM 735 C CA . PHE A 1 93 ? 2.407 -2.393 -2.259 1.00 96.31 93 PHE A CA 1
ATOM 736 C C . PHE A 1 93 ? 1.795 -1.396 -3.240 1.00 96.31 93 PHE A C 1
ATOM 738 O O . PHE A 1 93 ? 2.499 -0.781 -4.037 1.00 96.31 93 PHE A O 1
ATOM 745 N N . LEU A 1 94 ? 0.488 -1.182 -3.123 1.00 96.88 94 LEU A N 1
ATOM 746 C CA . LEU A 1 94 ? -0.265 -0.236 -3.937 1.00 96.88 94 LEU A CA 1
ATOM 747 C C . LEU A 1 94 ? -0.722 0.948 -3.090 1.00 96.88 94 LEU A C 1
ATOM 749 O O . LEU A 1 94 ? -1.264 0.746 -2.003 1.00 96.88 94 LEU A O 1
ATOM 753 N N . ALA A 1 95 ? -0.572 2.170 -3.596 1.00 97.31 95 ALA A N 1
ATOM 754 C CA . ALA A 1 95 ? -1.168 3.349 -2.979 1.00 97.31 95 ALA A CA 1
ATOM 755 C C . ALA A 1 95 ? -2.697 3.241 -3.058 1.00 97.31 95 ALA A C 1
ATOM 757 O O . ALA A 1 95 ? -3.254 3.072 -4.141 1.00 97.31 95 ALA A O 1
ATOM 758 N N . LEU A 1 96 ? -3.384 3.323 -1.921 1.00 97.75 96 LEU A N 1
ATOM 759 C CA . LEU A 1 96 ? -4.843 3.301 -1.844 1.00 97.75 96 LEU A CA 1
ATOM 760 C C . LEU A 1 96 ? -5.375 4.726 -2.027 1.00 97.75 96 LEU A C 1
ATOM 762 O O . LEU A 1 96 ? -5.414 5.508 -1.077 1.00 97.75 96 LEU A O 1
ATOM 766 N N . LEU A 1 97 ? -5.789 5.043 -3.252 1.00 97.19 97 LEU A N 1
ATOM 767 C CA . LEU A 1 97 ? -6.272 6.372 -3.630 1.00 97.19 97 LEU A CA 1
ATOM 768 C C . LEU A 1 97 ? -7.698 6.633 -3.136 1.00 97.19 97 LEU A C 1
ATOM 770 O O . LEU A 1 97 ? -8.012 7.736 -2.696 1.00 97.19 97 LEU A O 1
ATOM 774 N N . GLU A 1 98 ? -8.556 5.614 -3.187 1.00 97.38 98 GLU A N 1
ATOM 775 C CA . GLU A 1 98 ? -9.952 5.718 -2.762 1.00 97.38 98 GLU A CA 1
ATOM 776 C C . GLU A 1 98 ? -10.427 4.405 -2.137 1.00 97.38 98 GLU A C 1
ATOM 778 O O . GLU A 1 98 ? -10.157 3.322 -2.662 1.00 97.38 98 GLU A O 1
ATOM 783 N N . ARG A 1 99 ? -11.153 4.498 -1.014 1.00 96.19 99 ARG A N 1
ATOM 784 C CA . ARG A 1 99 ? -11.761 3.355 -0.319 1.00 96.19 99 ARG A CA 1
ATOM 785 C C . ARG A 1 99 ? -13.282 3.484 -0.359 1.00 96.19 99 ARG A C 1
ATOM 787 O O . ARG A 1 99 ? -13.824 4.480 0.113 1.00 96.19 99 ARG A O 1
ATOM 794 N N . GLY A 1 100 ? -13.978 2.463 -0.854 1.00 96.25 100 GLY A N 1
ATOM 795 C CA . GLY A 1 100 ? -15.428 2.528 -1.032 1.00 96.25 100 GLY A CA 1
ATOM 796 C C . GLY A 1 100 ? -16.066 1.200 -1.430 1.00 96.25 100 GLY A C 1
ATOM 797 O O . GLY A 1 100 ? -15.600 0.126 -1.055 1.00 96.25 100 GLY A O 1
ATOM 798 N N . LYS A 1 101 ? -17.167 1.269 -2.194 1.00 96.69 101 LYS A N 1
ATOM 799 C CA . LYS A 1 101 ? -17.763 0.083 -2.849 1.00 96.69 101 LYS A CA 1
ATOM 800 C C . LYS A 1 101 ? -16.798 -0.523 -3.874 1.00 96.69 101 LYS A C 1
ATOM 802 O O . LYS A 1 101 ? -16.758 -1.739 -4.064 1.00 96.69 101 LYS A O 1
ATOM 807 N N . ILE A 1 102 ? -16.025 0.351 -4.509 1.00 97.19 102 ILE A N 1
ATOM 808 C CA . ILE A 1 102 ? -14.883 0.036 -5.352 1.00 97.19 102 ILE A CA 1
ATOM 809 C C . ILE A 1 102 ? -13.696 0.750 -4.715 1.00 97.19 102 ILE A C 1
ATOM 811 O O . ILE A 1 102 ? -13.799 1.926 -4.375 1.00 97.19 102 ILE A O 1
ATOM 815 N N . ASN A 1 103 ? -12.602 0.030 -4.518 1.00 98.12 103 ASN A N 1
ATOM 816 C CA . ASN A 1 103 ? -11.342 0.613 -4.090 1.00 98.12 103 ASN A CA 1
ATOM 817 C C . ASN A 1 103 ? -10.495 0.919 -5.326 1.00 98.12 103 ASN A C 1
ATOM 819 O O . ASN A 1 103 ? -10.440 0.092 -6.242 1.00 98.12 103 ASN A O 1
ATOM 823 N N . LEU A 1 104 ? -9.832 2.073 -5.326 1.00 98.19 104 LEU A N 1
ATOM 824 C CA . LEU A 1 104 ? -8.908 2.497 -6.376 1.00 98.19 104 LEU A CA 1
ATOM 825 C C . LEU A 1 104 ? -7.475 2.462 -5.851 1.00 98.19 104 LEU A C 1
ATOM 827 O O . LEU A 1 104 ? -7.180 2.993 -4.778 1.00 98.19 104 LEU A O 1
ATOM 831 N N . TYR A 1 105 ? -6.593 1.867 -6.645 1.00 98.25 105 TYR A N 1
ATOM 832 C CA . TYR A 1 105 ? -5.192 1.671 -6.316 1.00 98.25 105 TYR A CA 1
ATOM 833 C C . TYR A 1 105 ? -4.273 2.199 -7.412 1.00 98.25 105 TYR A C 1
ATOM 835 O O . TYR A 1 105 ? -4.613 2.130 -8.594 1.00 98.25 105 TYR A O 1
ATOM 843 N N . GLU A 1 106 ? -3.082 2.643 -7.020 1.00 97.12 106 GLU A N 1
ATOM 844 C CA . GLU A 1 106 ? -1.992 3.004 -7.927 1.00 97.12 106 GLU A CA 1
ATOM 845 C C . GLU A 1 106 ? -0.711 2.235 -7.575 1.00 97.12 106 GLU A C 1
ATOM 847 O O . GLU A 1 106 ? -0.319 2.141 -6.412 1.00 97.12 106 GLU A O 1
ATOM 852 N N . LEU A 1 107 ? -0.047 1.710 -8.601 1.00 94.94 107 LEU A N 1
ATOM 853 C CA . LEU A 1 107 ? 1.317 1.192 -8.553 1.00 94.94 107 LEU A CA 1
ATOM 854 C C . LEU A 1 107 ? 2.201 2.087 -9.411 1.00 94.94 107 LEU A C 1
ATOM 856 O O . LEU A 1 107 ? 1.942 2.234 -10.606 1.00 94.94 107 LEU A O 1
ATOM 860 N N . SER A 1 108 ? 3.249 2.645 -8.817 1.00 90.12 108 SER A N 1
ATOM 861 C CA . SER A 1 108 ? 4.167 3.553 -9.498 1.00 90.12 108 SER A CA 1
ATOM 862 C C . SER A 1 108 ? 5.591 3.006 -9.433 1.00 90.12 108 SER A C 1
ATOM 864 O O . SER A 1 108 ? 6.151 2.841 -8.351 1.00 90.12 108 SER A O 1
ATOM 866 N N . TYR A 1 109 ? 6.185 2.753 -10.598 1.00 85.38 109 TYR A N 1
ATOM 867 C CA . TYR A 1 109 ? 7.587 2.375 -10.750 1.00 85.38 109 TYR A CA 1
ATOM 868 C C . TYR A 1 109 ? 8.389 3.567 -11.261 1.00 85.38 109 TYR A C 1
ATOM 870 O O . TYR A 1 109 ? 8.078 4.135 -12.310 1.00 85.38 109 TYR A O 1
ATOM 878 N N . GLN A 1 110 ? 9.450 3.917 -10.539 1.00 75.94 110 GLN A N 1
ATOM 879 C CA . GLN A 1 110 ? 10.443 4.882 -11.000 1.00 75.94 110 GLN A CA 1
ATOM 880 C C . GLN A 1 110 ? 11.630 4.125 -11.585 1.00 75.94 110 GLN A C 1
ATOM 882 O O . GLN A 1 110 ? 12.265 3.329 -10.893 1.00 75.94 110 GLN A O 1
ATOM 887 N N . THR A 1 111 ? 11.947 4.378 -12.851 1.00 67.75 111 THR A N 1
ATOM 888 C CA . THR A 1 111 ? 13.176 3.872 -13.463 1.00 67.75 111 THR A CA 1
ATOM 889 C C . THR A 1 111 ? 14.243 4.949 -13.324 1.00 67.75 111 THR A C 1
ATOM 891 O O . THR A 1 111 ? 14.077 6.064 -13.824 1.00 67.75 111 THR A O 1
ATOM 894 N N . ALA A 1 112 ? 15.337 4.636 -12.627 1.00 59.66 112 ALA A N 1
ATOM 895 C CA . ALA A 1 112 ? 16.483 5.533 -12.562 1.00 59.66 112 ALA A CA 1
ATOM 896 C C . ALA A 1 112 ? 17.032 5.751 -13.982 1.00 59.66 112 ALA A C 1
ATOM 898 O O . ALA A 1 112 ? 17.336 4.788 -14.685 1.00 59.66 112 ALA A O 1
ATOM 899 N N . GLY A 1 113 ? 17.133 7.009 -14.414 1.00 57.16 113 GLY A N 1
ATOM 900 C CA . GLY A 1 113 ? 17.860 7.344 -15.637 1.00 57.16 113 GLY A CA 1
ATOM 901 C C . GLY A 1 113 ? 19.347 7.029 -15.458 1.00 57.16 113 GLY A C 1
ATOM 902 O O . GLY A 1 113 ? 19.887 7.207 -14.364 1.00 57.16 113 GLY A O 1
ATOM 903 N N . SER A 1 114 ? 20.018 6.554 -16.510 1.00 49.00 114 SER A N 1
ATOM 904 C CA . SER A 1 114 ? 21.474 6.380 -16.477 1.00 49.00 114 SER A CA 1
ATOM 905 C C . SER A 1 114 ? 22.147 7.720 -16.190 1.00 49.00 114 SER A C 1
ATOM 907 O O . SER A 1 114 ? 21.912 8.706 -16.894 1.00 49.00 114 SER A O 1
ATOM 909 N N . ALA A 1 115 ? 22.997 7.747 -15.162 1.00 48.62 115 ALA A N 1
ATOM 910 C CA . ALA A 1 115 ? 23.876 8.875 -14.903 1.00 48.62 115 ALA A CA 1
ATOM 911 C C . ALA A 1 115 ? 24.825 9.019 -16.100 1.00 48.62 115 ALA A C 1
ATOM 913 O O . ALA A 1 115 ? 25.688 8.171 -16.328 1.00 48.62 115 ALA A O 1
ATOM 914 N N . GLY A 1 116 ? 24.620 10.068 -16.900 1.00 43.75 116 GLY A N 1
ATOM 915 C CA . GLY A 1 116 ? 25.577 10.466 -17.923 1.00 43.75 116 GLY A CA 1
ATOM 916 C C . GLY A 1 116 ? 26.931 10.713 -17.263 1.00 43.75 116 GLY A C 1
ATOM 917 O O . GLY A 1 116 ? 26.994 11.281 -16.172 1.00 43.75 116 GLY A O 1
ATOM 918 N N . GLY A 1 117 ? 28.002 10.230 -17.894 1.00 44.00 117 GLY A N 1
ATOM 919 C CA . GLY A 1 117 ? 29.371 10.405 -17.414 1.00 44.00 117 GLY A CA 1
ATOM 920 C C . GLY A 1 117 ? 29.757 11.878 -17.197 1.00 44.00 117 GLY A C 1
ATOM 921 O O . GLY A 1 117 ? 28.991 12.784 -17.538 1.00 44.00 117 GLY A O 1
ATOM 922 N N . PRO A 1 118 ? 30.951 12.136 -16.634 1.00 41.66 118 PRO A N 1
ATOM 923 C CA . PRO A 1 118 ? 31.405 13.480 -16.282 1.00 41.66 118 PRO A CA 1
ATOM 924 C C . PRO A 1 118 ? 31.459 14.376 -17.532 1.00 41.66 118 PRO A C 1
ATOM 926 O O . PRO A 1 118 ? 32.402 14.312 -18.313 1.00 41.66 118 PRO A O 1
ATOM 929 N N . GLY A 1 119 ? 30.403 15.171 -17.739 1.00 52.19 119 GLY A N 1
ATOM 930 C CA . GLY A 1 119 ? 30.233 16.079 -18.880 1.00 52.19 119 GLY A CA 1
ATOM 931 C C . GLY A 1 119 ? 28.889 15.995 -19.622 1.00 52.19 119 GLY A C 1
ATOM 932 O O . GLY A 1 119 ? 28.621 16.863 -20.447 1.00 52.19 119 GLY A O 1
ATOM 933 N N . GLY A 1 120 ? 28.029 15.003 -19.354 1.00 39.09 120 GLY A N 1
ATOM 934 C CA . GLY A 1 120 ? 26.769 14.803 -20.090 1.00 39.09 120 GLY A CA 1
ATOM 935 C C . GLY A 1 120 ? 25.517 15.115 -19.267 1.00 39.09 120 GLY A C 1
ATOM 936 O O . GLY A 1 120 ? 25.344 14.568 -18.181 1.00 39.09 120 GLY A O 1
ATOM 937 N N . GLY A 1 121 ? 24.630 15.967 -19.794 1.00 46.91 121 GLY A N 1
ATOM 938 C CA . GLY A 1 121 ? 23.324 16.280 -19.201 1.00 46.91 121 GLY A CA 1
ATOM 939 C C . GLY A 1 121 ? 22.536 15.022 -18.816 1.00 46.91 121 GLY A C 1
ATOM 940 O O . GLY A 1 121 ? 22.430 14.078 -19.597 1.00 46.91 121 GLY A O 1
ATOM 941 N N . GLY A 1 122 ? 22.025 14.996 -17.583 1.00 41.69 122 GLY A N 1
ATOM 942 C CA . GLY A 1 122 ? 21.334 13.837 -17.021 1.00 41.69 122 GLY A CA 1
ATOM 943 C C . GLY A 1 122 ? 20.063 13.474 -17.794 1.00 41.69 122 GLY A C 1
ATOM 944 O O . GLY A 1 122 ? 19.254 14.341 -18.121 1.00 41.69 122 GLY A O 1
ATOM 945 N N . TYR A 1 123 ? 19.881 12.182 -18.066 1.00 50.12 123 TYR A N 1
ATOM 946 C CA . TYR A 1 123 ? 18.689 11.653 -18.725 1.00 50.12 123 TYR A CA 1
ATOM 947 C C . TYR A 1 123 ? 17.478 11.669 -17.778 1.00 50.12 123 TYR A C 1
ATOM 949 O O . TYR A 1 123 ? 17.573 11.238 -16.626 1.00 50.12 123 TYR A O 1
ATOM 957 N N . MET A 1 124 ? 16.325 12.138 -18.276 1.00 50.91 124 MET A N 1
ATOM 958 C CA . MET A 1 124 ? 15.033 12.057 -17.584 1.00 50.91 124 MET A CA 1
ATOM 959 C C . MET A 1 124 ? 14.687 10.587 -17.308 1.00 50.91 124 MET A C 1
ATOM 961 O O . MET A 1 124 ? 14.439 9.819 -18.236 1.00 50.91 124 MET A O 1
ATOM 965 N N . GLY A 1 125 ? 14.664 10.192 -16.034 1.00 62.41 125 GLY A N 1
ATOM 966 C CA . GLY A 1 125 ? 14.108 8.902 -15.628 1.00 62.41 125 GLY A CA 1
ATOM 967 C C . GLY A 1 125 ? 12.619 8.826 -15.974 1.00 62.41 125 GLY A C 1
ATOM 968 O O . GLY A 1 125 ? 11.876 9.784 -15.755 1.00 62.41 125 GLY A O 1
ATOM 969 N N . GLY A 1 126 ? 12.184 7.699 -16.536 1.00 71.81 126 GLY A N 1
ATOM 970 C CA . GLY A 1 126 ? 10.772 7.432 -16.800 1.00 71.81 126 GLY A CA 1
ATOM 971 C C . GLY A 1 126 ? 10.030 7.014 -15.529 1.00 71.81 126 GLY A C 1
ATOM 972 O O . GLY A 1 126 ? 10.604 6.393 -14.633 1.00 71.81 126 GLY A O 1
ATOM 973 N N . SER A 1 127 ? 8.735 7.323 -15.465 1.00 80.56 127 SER A N 1
ATOM 974 C CA . SER A 1 127 ? 7.829 6.787 -14.447 1.00 80.56 127 SER A CA 1
ATOM 975 C C . SER A 1 127 ? 6.709 6.015 -15.127 1.00 80.56 127 SER A C 1
ATOM 977 O O . SER A 1 127 ? 6.088 6.500 -16.073 1.00 80.56 127 SER A O 1
ATOM 979 N N . SER A 1 128 ? 6.453 4.811 -14.633 1.00 89.19 128 SER A N 1
ATOM 980 C CA . SER A 1 128 ? 5.368 3.946 -15.083 1.00 89.19 128 SER A CA 1
ATOM 981 C C . SER A 1 128 ? 4.324 3.843 -13.981 1.00 89.19 128 SER A C 1
ATOM 983 O O . SER A 1 128 ? 4.654 3.434 -12.872 1.00 89.19 128 SER A O 1
ATOM 985 N N . CYS A 1 129 ? 3.080 4.208 -14.279 1.00 92.56 129 CYS A N 1
ATOM 986 C CA . CYS A 1 129 ? 1.961 4.164 -13.343 1.00 92.56 129 CYS A CA 1
ATOM 987 C C . CYS A 1 129 ? 0.909 3.176 -13.851 1.00 92.56 129 CYS A C 1
ATOM 989 O O . CYS A 1 129 ? 0.549 3.202 -15.031 1.00 92.56 129 CYS A O 1
ATOM 991 N N . PHE A 1 130 ? 0.394 2.339 -12.954 1.00 95.81 130 PHE A N 1
ATOM 992 C CA . PHE A 1 130 ? -0.665 1.369 -13.211 1.00 95.81 130 PHE A CA 1
ATOM 993 C C . PHE A 1 130 ? -1.795 1.587 -12.211 1.00 95.81 130 PHE A C 1
ATOM 995 O O . PHE A 1 130 ? -1.562 1.652 -11.006 1.00 95.81 130 PHE A O 1
ATOM 1002 N N . TYR A 1 131 ? -3.022 1.674 -12.711 1.00 97.00 131 TYR A N 1
ATOM 1003 C CA . TYR A 1 131 ? -4.213 1.912 -11.906 1.00 97.00 131 TYR A CA 1
ATOM 1004 C C . TYR A 1 131 ? -5.068 0.658 -11.862 1.00 97.00 131 TYR A C 1
ATOM 1006 O O . TYR A 1 131 ? -5.458 0.131 -12.909 1.00 97.00 131 TYR A O 1
ATOM 1014 N N . TYR A 1 132 ? -5.392 0.214 -10.653 1.00 97.94 132 TYR A N 1
ATOM 1015 C CA . TYR A 1 132 ? -6.187 -0.985 -10.423 1.00 97.94 132 TYR A CA 1
ATOM 1016 C C . TYR A 1 132 ? -7.455 -0.668 -9.642 1.00 97.94 132 TYR A C 1
ATOM 1018 O O . TYR A 1 132 ? -7.462 0.208 -8.779 1.00 97.94 132 TYR A O 1
ATOM 1026 N N . VAL A 1 133 ? -8.512 -1.434 -9.894 1.00 98.00 133 VAL A N 1
ATOM 1027 C CA . VAL A 1 133 ? -9.742 -1.401 -9.099 1.00 98.00 133 VAL A CA 1
ATOM 1028 C C . VAL A 1 133 ? -10.031 -2.755 -8.473 1.00 98.00 133 VAL A C 1
ATOM 1030 O O . VAL A 1 133 ? -9.758 -3.800 -9.064 1.00 98.00 133 VAL A O 1
ATOM 1033 N N . GLN A 1 134 ? -10.622 -2.734 -7.281 1.00 98.06 134 GLN A N 1
ATOM 1034 C CA . GLN A 1 134 ? -11.114 -3.923 -6.585 1.00 98.06 134 GLN A CA 1
ATOM 1035 C C . GLN A 1 134 ? -12.528 -3.654 -6.076 1.00 98.06 134 GLN A C 1
ATOM 1037 O O . GLN A 1 134 ? -12.765 -2.643 -5.413 1.00 98.06 134 GLN A O 1
ATOM 1042 N N . LYS A 1 135 ? -13.478 -4.555 -6.342 1.00 97.12 135 LYS A N 1
ATOM 1043 C CA . LYS A 1 135 ? -14.778 -4.516 -5.650 1.00 97.12 135 LYS A CA 1
ATOM 1044 C C . LYS A 1 135 ? -14.571 -4.914 -4.186 1.00 97.12 135 LYS A C 1
ATOM 1046 O O . LYS A 1 135 ? -13.766 -5.799 -3.917 1.00 97.12 135 LYS A O 1
ATOM 1051 N N . LYS A 1 136 ? -15.299 -4.290 -3.256 1.00 89.44 136 LYS A N 1
ATOM 1052 C CA . LYS A 1 136 ? -15.111 -4.474 -1.803 1.00 89.44 136 LYS A CA 1
ATOM 1053 C C . LYS A 1 136 ? -15.077 -5.943 -1.346 1.00 89.44 136 LYS A C 1
ATOM 1055 O O . LYS A 1 136 ? -14.266 -6.274 -0.489 1.00 89.44 136 LYS A O 1
ATOM 1060 N N . ASP A 1 137 ? -15.900 -6.792 -1.955 1.00 91.06 137 ASP A N 1
ATOM 1061 C CA . ASP A 1 137 ? -16.080 -8.201 -1.576 1.00 91.06 137 ASP A CA 1
ATOM 1062 C C . ASP A 1 137 ? -15.430 -9.173 -2.583 1.00 91.06 137 ASP A C 1
ATOM 1064 O O . ASP A 1 137 ? -15.855 -10.313 -2.735 1.00 91.06 137 ASP A O 1
ATOM 1068 N N . SER A 1 138 ? -14.430 -8.701 -3.332 1.00 93.88 138 SER A N 1
ATOM 1069 C CA . SER A 1 138 ? -13.714 -9.474 -4.349 1.00 93.88 138 SER A CA 1
ATOM 1070 C C . SER A 1 138 ? -12.221 -9.439 -4.078 1.00 93.88 138 SER A C 1
ATOM 1072 O O . SER A 1 138 ? -11.658 -8.367 -3.870 1.00 93.88 138 SER A O 1
ATOM 1074 N N . ASP A 1 139 ? -11.546 -10.575 -4.216 1.00 91.06 139 ASP A N 1
ATOM 1075 C CA . ASP A 1 139 ? -10.084 -10.629 -4.116 1.00 91.06 139 ASP A CA 1
ATOM 1076 C C . ASP A 1 139 ? -9.386 -10.197 -5.411 1.00 91.06 139 ASP A C 1
ATOM 1078 O O . ASP A 1 139 ? -8.244 -9.743 -5.381 1.00 91.06 139 ASP A O 1
ATOM 1082 N N . SER A 1 140 ? -10.085 -10.246 -6.547 1.00 94.31 140 SER A N 1
ATOM 1083 C CA . SER A 1 140 ? -9.530 -9.886 -7.853 1.00 94.31 140 SER A CA 1
ATOM 1084 C C . SER A 1 140 ? -9.296 -8.380 -8.012 1.00 94.31 140 SER A C 1
ATOM 1086 O O . SER A 1 140 ? -10.218 -7.578 -7.834 1.00 94.31 140 SER A O 1
ATOM 1088 N N . LEU A 1 141 ? -8.076 -8.020 -8.419 1.00 96.75 141 LEU A N 1
ATOM 1089 C CA . LEU A 1 141 ? -7.712 -6.697 -8.925 1.00 96.75 141 LEU A CA 1
ATOM 1090 C C . LEU A 1 141 ? -7.847 -6.645 -10.447 1.00 96.75 141 LEU A C 1
ATOM 1092 O O . LEU A 1 141 ? -7.416 -7.558 -11.148 1.00 96.75 141 LEU A O 1
ATOM 1096 N N . TYR A 1 142 ? -8.383 -5.540 -10.955 1.00 96.38 142 TYR A N 1
ATOM 1097 C CA . TYR A 1 142 ? -8.537 -5.299 -12.388 1.00 96.38 142 TYR A CA 1
ATOM 1098 C C . TYR A 1 142 ? -7.732 -4.072 -12.791 1.00 96.38 142 TYR A C 1
ATOM 1100 O O . TYR A 1 142 ? -7.936 -2.994 -12.237 1.00 96.38 142 TYR A O 1
ATOM 1108 N N . LEU A 1 143 ? -6.828 -4.228 -13.757 1.00 95.94 143 LEU A N 1
ATOM 1109 C CA . LEU A 1 143 ? -6.097 -3.109 -14.346 1.00 95.94 143 LEU A CA 1
ATOM 1110 C C . LEU A 1 143 ? -7.046 -2.281 -15.223 1.00 95.94 143 LEU A C 1
ATOM 1112 O O . LEU A 1 143 ? -7.669 -2.824 -16.132 1.00 95.94 143 LEU A O 1
ATOM 1116 N N . ILE A 1 144 ? -7.125 -0.973 -14.974 1.00 96.38 144 ILE A N 1
ATOM 1117 C CA . ILE A 1 144 ? -8.009 -0.058 -15.717 1.00 96.38 144 ILE A CA 1
ATOM 1118 C C . ILE A 1 144 ? -7.255 0.988 -16.540 1.00 96.38 144 ILE A C 1
ATOM 1120 O O . ILE A 1 144 ? -7.815 1.532 -17.490 1.00 96.38 144 ILE A O 1
ATOM 1124 N N . LYS A 1 145 ? -5.998 1.288 -16.193 1.00 93.81 145 LYS A N 1
ATOM 1125 C CA . LYS A 1 145 ? -5.170 2.270 -16.905 1.00 93.81 145 LYS A CA 1
ATOM 1126 C C . LYS A 1 145 ? -3.686 2.023 -16.643 1.00 93.81 145 LYS A C 1
ATOM 1128 O O . LYS A 1 145 ? -3.314 1.680 -15.524 1.00 93.81 145 LYS A O 1
ATOM 1133 N N . SER A 1 146 ? -2.843 2.269 -17.642 1.00 92.44 146 SER A N 1
ATOM 1134 C CA . SER A 1 146 ? -1.386 2.331 -17.494 1.00 92.44 146 SER A CA 1
ATOM 1135 C C . SER A 1 146 ? -0.801 3.490 -18.295 1.00 92.44 146 SER A C 1
ATOM 1137 O O . SER A 1 146 ? -1.374 3.901 -19.304 1.00 92.44 146 SER A O 1
ATOM 1139 N N . THR A 1 147 ? 0.342 4.017 -17.856 1.00 86.94 147 THR A N 1
ATOM 1140 C CA . THR A 1 147 ? 1.149 4.960 -18.655 1.00 86.94 147 THR A CA 1
ATOM 1141 C C . THR A 1 147 ? 2.254 4.265 -19.450 1.00 86.94 147 THR A C 1
ATOM 1143 O O . THR A 1 147 ? 2.810 4.860 -20.368 1.00 86.94 147 THR A O 1
ATOM 1146 N N . SER A 1 148 ? 2.560 3.005 -19.136 1.00 79.06 148 SER A N 1
ATOM 1147 C CA . SER A 1 148 ? 3.485 2.174 -19.909 1.00 79.06 148 SER A CA 1
ATOM 1148 C C . SER A 1 148 ? 2.791 1.562 -21.121 1.00 79.06 148 SER A C 1
ATOM 1150 O O . SER A 1 148 ? 1.614 1.190 -21.049 1.00 79.06 148 SER A O 1
ATOM 1152 N N . LEU A 1 149 ? 3.551 1.380 -22.203 1.00 70.81 149 LEU A N 1
ATOM 1153 C CA . LEU A 1 149 ? 3.173 0.492 -23.299 1.00 70.81 149 LEU A CA 1
ATOM 1154 C C . LEU A 1 149 ? 3.134 -0.940 -22.752 1.00 70.81 149 LEU A C 1
ATOM 1156 O O . LEU A 1 149 ? 4.171 -1.568 -22.552 1.00 70.81 149 LEU A O 1
ATOM 1160 N N . ILE A 1 150 ? 1.938 -1.444 -22.453 1.00 61.66 150 ILE A N 1
ATOM 1161 C CA . ILE A 1 150 ? 1.757 -2.848 -22.089 1.00 61.66 150 ILE A CA 1
ATOM 1162 C C . ILE A 1 150 ? 1.842 -3.644 -23.382 1.00 61.66 150 ILE A C 1
ATOM 1164 O O . ILE A 1 150 ? 0.901 -3.635 -24.177 1.00 61.66 150 ILE A O 1
ATOM 1168 N N . ASN A 1 151 ? 2.961 -4.331 -23.596 1.00 45.91 151 ASN A N 1
ATOM 1169 C CA . ASN A 1 151 ? 3.026 -5.338 -24.641 1.00 45.91 151 ASN A CA 1
ATOM 1170 C C . ASN A 1 151 ? 2.264 -6.568 -24.130 1.00 45.91 151 ASN A C 1
ATOM 1172 O O . ASN A 1 151 ? 2.743 -7.278 -23.247 1.00 45.91 151 ASN A O 1
ATOM 1176 N N . LYS A 1 152 ? 1.024 -6.752 -24.593 1.00 45.66 152 LYS A N 1
ATOM 1177 C CA . LYS A 1 152 ? 0.272 -7.985 -24.351 1.00 45.66 152 LYS A CA 1
ATOM 1178 C C . LYS A 1 152 ? 0.870 -9.054 -25.265 1.00 45.66 152 LYS A C 1
ATOM 1180 O O . LYS A 1 152 ? 0.557 -9.050 -26.451 1.00 45.66 152 LYS A O 1
ATOM 1185 N N . ASN A 1 153 ? 1.737 -9.905 -24.721 1.00 37.00 153 ASN A N 1
ATOM 1186 C CA . ASN A 1 153 ? 2.048 -11.191 -25.346 1.00 37.00 153 ASN A CA 1
ATOM 1187 C C . ASN A 1 153 ? 0.962 -12.201 -24.980 1.00 37.00 153 ASN A C 1
ATOM 1189 O O . ASN A 1 153 ? 0.572 -12.215 -23.789 1.00 37.00 153 ASN A O 1
#

Radius of gyration: 23.94 Å; chains: 1; bounding box: 65×61×65 Å

Sequence (153 aa):
MRFSKPILLGLASVLLILTAKQLHAQKQREYAILNSGDTVFCKMTRSIFGNISYTVNGGESIRLRPDAVKEYFFRKDKTPFVSKKLPNGDLEFLALLERGKINLYELSYQTAGSAGGPGGGGYMGGSSCFYYVQKKDSDSLYLIKSTSLINKN

Organism: NCBI:txid2789740

pLDDT: mean 80.74, std 19.63, range [37.0, 98.25]

Foldseek 3Di:
DDDDDPPVVVVVVVVVVVVVVVVPPPPDFKWFQWPVRDIAGWAWDADPQRWIWTDHPPDDTGTDDLNTTAWIDDVVVVFIWGWAQAPVGDTDTWTFPDDDQKTKTKDKDWAQFDDDPDPDDTDDIDMKMWMWIDGPPDRDIDTDDIPDDPPDD

Secondary structure (DSSP, 8-state):
------SHHHHHHHHHHHHHGGGGG--PPPEEEETTS-EEE-EEEE-TTS-EEEESTT--EEE--TTTEEEEE-TTT-SEEEEEE-TTS-EEEEEEEE-SSEEEEEEEEEPPPP---TTSPPP---EEEEEEEEETT----EEEEESS-----